Protein AF-A0A9P0P3J5-F1 (afdb_monomer_lite)

Foldseek 3Di:
DDPPPDQLQADPQFAPDRDDDSVQSATHGAPQQDDSRSDDHPPQWDQDGPRHTDHDDPVSVVVVVVVVVVCVVCVVVCVVPVVVVPPVCVPDCPVVVVVVVVVVVVVVVVVVVVVVVVVVVVVVVVVVVVVVVVVVVVVVVVVVVVVVVVVVVVVVVVVVVVVVVVVVPDDDDDDDDDDDDD

Radius of gyration: 62.67 Å; chains: 1; bounding box: 129×36×159 Å

Structure (mmCIF, N/CA/C/O backbone):
data_AF-A0A9P0P3J5-F1
#
_entry.id   AF-A0A9P0P3J5-F1
#
loop_
_atom_site.group_PDB
_atom_site.id
_atom_site.type_symbol
_atom_site.label_atom_id
_atom_site.label_alt_id
_atom_site.label_comp_id
_a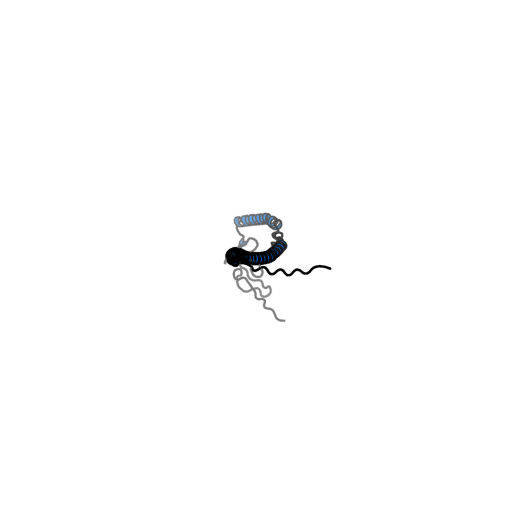tom_site.label_asym_id
_atom_site.label_entity_id
_atom_site.label_seq_id
_atom_site.pdbx_PDB_ins_code
_atom_site.Cartn_x
_atom_site.Cartn_y
_atom_site.Cartn_z
_atom_site.occupancy
_atom_site.B_iso_or_equiv
_atom_site.auth_seq_id
_atom_site.auth_comp_id
_atom_site.auth_asym_id
_atom_site.auth_atom_id
_atom_site.pdbx_PDB_model_num
ATOM 1 N N . MET A 1 1 ? 62.466 -7.634 -23.617 1.00 41.66 1 MET A N 1
ATOM 2 C CA . MET A 1 1 ? 61.530 -6.906 -24.499 1.00 41.66 1 MET A CA 1
ATOM 3 C C . MET A 1 1 ? 60.510 -7.925 -24.986 1.00 41.66 1 MET A C 1
ATOM 5 O O . MET A 1 1 ? 60.796 -8.656 -25.921 1.00 41.66 1 MET A O 1
ATOM 9 N N . PHE A 1 2 ? 59.410 -8.110 -24.250 1.00 47.94 2 PHE A N 1
ATOM 10 C CA . PHE A 1 2 ? 58.394 -9.106 -24.602 1.00 47.94 2 PHE A CA 1
ATOM 11 C C . PHE A 1 2 ? 57.481 -8.511 -25.674 1.00 47.94 2 PHE A C 1
ATOM 13 O O . PHE A 1 2 ? 56.787 -7.532 -25.414 1.00 47.94 2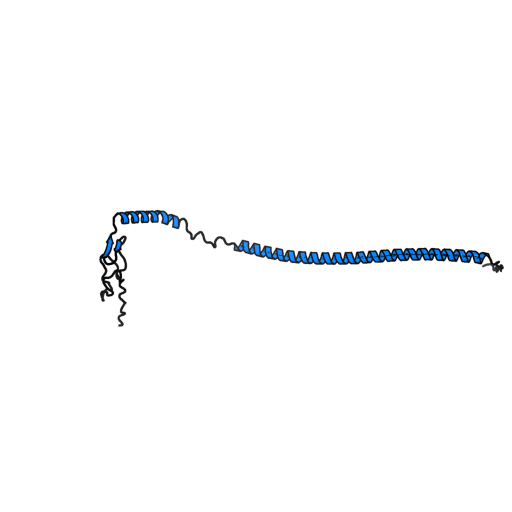 PHE A O 1
ATOM 20 N N . HIS A 1 3 ? 57.522 -9.075 -26.881 1.00 57.88 3 HIS A N 1
ATOM 21 C CA . HIS A 1 3 ? 56.526 -8.797 -27.909 1.00 57.88 3 HIS A CA 1
ATOM 22 C C . HIS A 1 3 ? 55.194 -9.380 -27.433 1.00 57.88 3 HIS A C 1
ATOM 24 O O . HIS A 1 3 ? 55.028 -10.597 -27.359 1.00 57.88 3 HIS A O 1
ATOM 30 N N . PHE A 1 4 ? 54.264 -8.503 -27.067 1.00 56.03 4 PHE A N 1
ATOM 31 C CA . PHE A 1 4 ? 52.870 -8.869 -26.874 1.00 56.03 4 PHE A CA 1
ATOM 32 C C . PHE A 1 4 ? 52.335 -9.245 -28.261 1.00 56.03 4 PHE A C 1
ATOM 34 O O . PHE A 1 4 ? 52.185 -8.378 -29.119 1.00 56.03 4 PHE A O 1
ATOM 41 N N . PHE A 1 5 ? 52.127 -10.535 -28.528 1.00 62.66 5 PHE A N 1
ATOM 42 C CA . PHE A 1 5 ? 51.416 -10.947 -29.735 1.00 62.66 5 PHE A CA 1
ATOM 43 C C . PHE A 1 5 ? 49.951 -10.555 -29.550 1.00 62.66 5 PHE A C 1
ATOM 45 O O . PHE A 1 5 ? 49.178 -11.276 -28.921 1.00 62.66 5 PHE A O 1
ATOM 52 N N . LEU A 1 6 ? 49.588 -9.372 -30.047 1.00 67.81 6 LEU A N 1
ATOM 53 C CA . LEU A 1 6 ? 48.196 -8.969 -30.143 1.00 67.81 6 LEU A CA 1
ATOM 54 C C . LEU A 1 6 ? 47.516 -9.938 -31.114 1.00 67.81 6 LEU A C 1
ATOM 56 O O . LEU A 1 6 ? 47.910 -10.041 -32.277 1.00 67.81 6 LEU A O 1
ATOM 60 N N . ALA A 1 7 ? 46.538 -10.694 -30.617 1.00 78.81 7 ALA A N 1
ATOM 61 C CA . ALA A 1 7 ? 45.756 -11.578 -31.462 1.00 78.81 7 ALA A CA 1
ATOM 62 C C . ALA A 1 7 ? 45.079 -10.753 -32.562 1.00 78.81 7 ALA A C 1
ATOM 64 O O . ALA A 1 7 ? 44.565 -9.662 -32.323 1.00 78.81 7 ALA A O 1
ATOM 65 N N . CYS A 1 8 ? 45.105 -11.292 -33.774 1.00 84.62 8 CYS A N 1
ATOM 66 C CA . CYS A 1 8 ? 44.763 -10.553 -34.973 1.00 84.62 8 CYS A CA 1
ATOM 67 C C . CYS A 1 8 ? 43.306 -10.056 -35.008 1.00 84.62 8 CYS A C 1
ATOM 69 O O . CYS A 1 8 ? 43.050 -8.941 -35.443 1.00 84.62 8 CYS A O 1
ATOM 71 N N . GLY A 1 9 ? 42.360 -10.854 -34.501 1.00 89.56 9 GLY A N 1
ATOM 72 C CA . GLY A 1 9 ? 40.972 -10.427 -34.303 1.00 89.56 9 GLY A CA 1
ATOM 73 C C . GLY A 1 9 ? 40.164 -10.166 -35.581 1.00 89.56 9 GLY A C 1
ATOM 74 O O . GLY A 1 9 ? 39.132 -9.508 -35.486 1.00 89.56 9 GLY A O 1
ATOM 75 N N . CYS A 1 10 ? 40.597 -10.658 -36.749 1.00 93.38 10 CYS A N 1
ATOM 76 C CA . CYS A 1 10 ? 39.847 -10.510 -38.000 1.00 93.38 10 CYS A CA 1
ATOM 77 C C . CYS A 1 10 ? 38.452 -11.129 -37.900 1.00 93.38 10 CYS A C 1
ATOM 79 O O . CYS A 1 10 ? 38.302 -12.273 -37.454 1.00 93.38 10 CYS A O 1
ATOM 81 N N . LYS A 1 11 ? 37.429 -10.399 -38.353 1.00 92.69 11 LYS A N 1
ATOM 82 C CA . LYS A 1 11 ? 36.061 -10.916 -38.440 1.00 92.69 11 LYS A CA 1
ATOM 83 C C . LYS A 1 11 ? 35.974 -11.920 -39.580 1.00 92.69 11 LYS A C 1
ATOM 85 O O . LYS A 1 11 ? 36.050 -11.544 -40.746 1.00 92.69 11 LYS A O 1
ATOM 90 N N . SER A 1 12 ? 35.789 -13.193 -39.243 1.00 90.38 12 SER A N 1
ATOM 91 C CA . SER A 1 12 ? 35.789 -14.301 -40.207 1.00 90.38 12 SER A CA 1
ATOM 92 C C . SER A 1 12 ? 34.722 -14.190 -41.290 1.00 90.38 12 SER A C 1
ATOM 94 O O . SER A 1 12 ? 34.920 -14.688 -42.386 1.00 90.38 12 SER A O 1
ATOM 96 N N . GLU A 1 13 ? 33.602 -13.535 -40.991 1.00 90.62 13 GLU A N 1
ATOM 97 C CA . GLU A 1 13 ? 32.520 -13.308 -41.956 1.00 90.62 13 GLU A CA 1
ATOM 98 C C . GLU A 1 13 ? 32.881 -12.248 -43.006 1.00 90.62 13 GLU A C 1
ATOM 100 O O . GLU A 1 13 ? 32.345 -12.267 -44.103 1.00 90.62 13 GLU A O 1
ATOM 105 N N . TYR A 1 14 ? 33.805 -11.344 -42.684 1.00 93.25 14 TYR A N 1
ATOM 106 C CA . TYR A 1 14 ? 34.104 -10.131 -43.449 1.00 93.25 14 TYR A CA 1
ATOM 107 C C . TYR A 1 14 ? 35.552 -10.096 -43.969 1.00 93.25 14 TYR A C 1
ATOM 109 O O . TYR A 1 14 ? 35.955 -9.155 -44.656 1.00 93.25 14 TYR A O 1
ATOM 117 N N . SER A 1 15 ? 36.343 -11.117 -43.637 1.00 93.38 15 SER A N 1
ATOM 118 C CA . SER A 1 15 ? 37.760 -11.251 -43.977 1.00 93.38 15 SER A CA 1
ATOM 119 C C . SER A 1 15 ? 37.9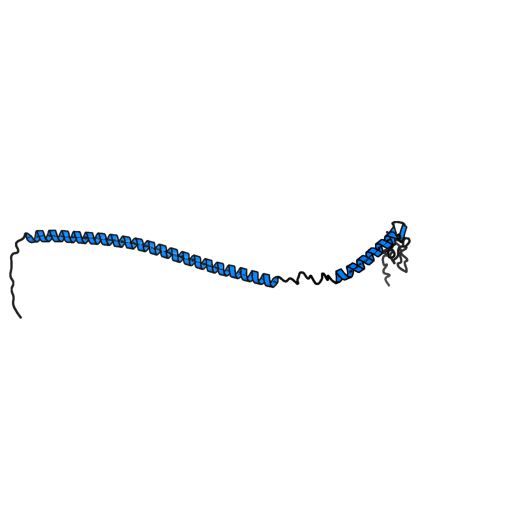87 -12.492 -44.833 1.00 93.38 15 SER A C 1
ATOM 121 O O . SER A 1 15 ? 37.300 -13.496 -44.672 1.00 93.38 15 SER A O 1
ATOM 123 N N . LEU A 1 16 ? 39.005 -12.463 -45.689 1.00 90.81 16 LEU A N 1
ATOM 124 C CA . LEU A 1 16 ? 39.430 -13.617 -46.491 1.00 90.81 16 LEU A CA 1
ATOM 125 C C . LEU A 1 16 ? 40.104 -14.717 -45.651 1.00 90.81 16 LEU A C 1
ATOM 127 O O . LEU A 1 16 ? 40.268 -15.847 -46.106 1.00 90.81 16 LEU A O 1
ATOM 131 N N . GLY A 1 17 ? 40.478 -14.407 -44.409 1.00 87.00 17 GLY A N 1
ATOM 132 C CA . GLY A 1 17 ? 41.029 -15.366 -43.465 1.00 87.00 17 GLY A CA 1
ATOM 133 C C . GLY A 1 17 ? 41.159 -14.795 -42.055 1.00 87.00 17 GLY A C 1
ATOM 134 O O . GLY A 1 17 ? 40.720 -13.688 -41.757 1.00 87.00 17 GLY A O 1
ATOM 135 N N . PHE A 1 18 ? 41.791 -15.570 -41.173 1.00 84.19 18 PHE A N 1
ATOM 136 C CA . PHE A 1 18 ? 41.970 -15.223 -39.756 1.00 84.19 18 PHE A CA 1
ATOM 137 C C . PHE A 1 18 ? 43.294 -14.495 -39.457 1.00 84.19 18 PHE A C 1
ATOM 139 O O . PHE A 1 18 ? 43.554 -14.123 -38.311 1.00 84.19 18 PHE A O 1
ATOM 146 N N . GLY A 1 19 ? 44.158 -14.350 -40.467 1.00 85.00 19 GLY A N 1
ATOM 147 C CA . GLY A 1 19 ? 45.472 -13.720 -40.354 1.00 85.00 19 GLY A CA 1
ATOM 148 C C . GLY A 1 19 ? 45.457 -12.240 -40.738 1.00 85.00 19 GLY A C 1
ATOM 149 O O . GLY A 1 19 ? 44.627 -11.795 -41.523 1.00 85.00 19 GLY A O 1
ATOM 150 N N . CYS A 1 20 ? 46.425 -11.493 -40.214 1.00 91.50 20 CYS A N 1
ATOM 151 C CA . CYS A 1 20 ? 46.679 -10.098 -40.567 1.00 91.50 20 CYS A CA 1
ATOM 152 C C . CYS A 1 20 ? 48.158 -9.881 -40.821 1.00 91.50 20 CYS A C 1
ATOM 154 O O . CYS A 1 20 ? 49.019 -10.691 -40.465 1.00 91.50 20 CYS A O 1
ATOM 156 N N . ASN A 1 21 ? 48.448 -8.725 -41.401 1.00 90.44 21 ASN A N 1
ATOM 157 C CA . ASN A 1 21 ? 49.797 -8.223 -41.522 1.00 90.44 21 ASN A CA 1
ATOM 158 C C . ASN A 1 21 ? 50.470 -8.120 -40.138 1.00 90.44 21 ASN A C 1
ATOM 160 O O . ASN A 1 21 ? 49.996 -7.408 -39.255 1.00 90.44 21 ASN A O 1
ATOM 164 N N . ALA A 1 22 ? 51.606 -8.799 -39.964 1.00 85.00 22 ALA A N 1
ATOM 165 C CA . ALA A 1 22 ? 52.315 -8.874 -38.684 1.00 85.00 22 ALA A CA 1
ATOM 166 C C . ALA A 1 22 ? 52.922 -7.538 -38.205 1.00 85.00 22 ALA A C 1
ATOM 168 O O . ALA A 1 22 ? 53.311 -7.434 -37.044 1.00 85.00 22 ALA A O 1
ATOM 169 N N . GLN A 1 23 ? 53.033 -6.536 -39.084 1.00 85.62 23 GLN A N 1
ATOM 170 C CA . GLN A 1 23 ? 53.555 -5.206 -38.754 1.00 85.62 23 GLN A CA 1
ATOM 171 C C . GLN A 1 23 ? 52.435 -4.193 -38.495 1.00 85.62 23 GLN A C 1
ATOM 173 O O . GLN A 1 23 ? 52.574 -3.367 -37.599 1.00 85.62 23 GLN A O 1
ATOM 178 N N . THR A 1 24 ? 51.340 -4.242 -39.263 1.00 88.12 24 THR A N 1
ATOM 179 C CA . THR A 1 24 ? 50.254 -3.246 -39.173 1.00 88.12 24 THR A CA 1
ATOM 180 C C . THR A 1 24 ? 49.016 -3.735 -38.428 1.00 88.12 24 THR A C 1
ATOM 182 O O . THR A 1 24 ? 48.185 -2.917 -38.059 1.00 88.12 24 THR A O 1
ATOM 185 N N . GLY A 1 25 ? 48.851 -5.046 -38.233 1.00 89.19 25 GLY A N 1
ATOM 186 C CA . GLY A 1 25 ? 47.637 -5.631 -37.657 1.00 89.19 25 GLY A CA 1
ATOM 187 C C . GLY A 1 25 ? 46.428 -5.658 -38.602 1.00 89.19 25 GLY A C 1
ATOM 188 O O . GLY A 1 25 ? 45.382 -6.173 -38.208 1.00 89.19 25 GLY A O 1
ATOM 189 N N . GLN A 1 26 ? 46.574 -5.165 -39.839 1.00 92.25 26 GLN A N 1
ATOM 190 C CA . GLN A 1 26 ? 45.501 -5.087 -40.833 1.00 92.25 26 GLN A CA 1
ATOM 191 C C . GLN A 1 26 ? 45.122 -6.471 -41.366 1.00 92.25 26 GLN A C 1
ATOM 193 O O . GLN A 1 26 ? 45.971 -7.202 -41.888 1.00 92.25 26 GLN A O 1
ATOM 198 N N . CYS A 1 27 ? 43.836 -6.789 -41.267 1.00 94.81 27 CYS A N 1
ATOM 199 C CA . CYS A 1 27 ? 43.220 -7.979 -41.838 1.00 94.81 27 CYS A CA 1
ATOM 200 C C . CYS A 1 27 ? 42.997 -7.837 -43.348 1.00 94.81 27 CYS A C 1
ATOM 202 O O . CYS A 1 27 ? 42.822 -6.731 -43.866 1.00 94.81 27 CYS A O 1
ATOM 204 N N . GLU A 1 28 ? 42.986 -8.966 -44.050 1.00 94.44 28 GLU A N 1
ATOM 205 C CA . GLU A 1 28 ? 42.643 -9.008 -45.470 1.00 94.44 28 GLU A CA 1
ATOM 206 C C . GLU A 1 28 ? 41.120 -9.103 -45.624 1.00 94.44 28 GLU A C 1
ATOM 208 O O . GLU A 1 28 ? 40.522 -10.131 -45.305 1.00 94.44 28 GLU A O 1
ATOM 213 N N . CYS A 1 29 ? 40.484 -8.012 -46.051 1.00 94.44 29 CYS A N 1
ATOM 214 C CA . CYS A 1 29 ? 39.027 -7.893 -46.062 1.00 94.44 29 CYS A CA 1
ATOM 215 C C . CYS A 1 29 ? 38.391 -8.419 -47.352 1.00 94.44 29 CYS A C 1
ATOM 217 O O . CYS A 1 29 ? 38.997 -8.373 -48.424 1.00 94.44 29 CYS A O 1
ATOM 219 N N . LEU A 1 30 ? 37.134 -8.865 -47.253 1.00 94.38 30 LEU A N 1
ATOM 220 C CA . LEU A 1 30 ? 36.277 -9.086 -48.418 1.00 94.38 30 LEU A CA 1
ATOM 221 C C . LEU A 1 30 ? 36.036 -7.770 -49.171 1.00 94.38 30 LEU A C 1
ATOM 223 O O . LEU A 1 30 ? 36.234 -6.673 -48.641 1.00 94.38 30 LEU A O 1
ATOM 227 N N . GLN A 1 31 ? 35.600 -7.876 -50.427 1.00 95.44 31 GLN A N 1
ATOM 228 C CA . GLN A 1 31 ? 35.416 -6.717 -51.295 1.00 95.44 31 GLN A CA 1
ATOM 229 C C . GLN A 1 31 ? 34.511 -5.663 -50.642 1.00 95.44 31 GLN A C 1
ATOM 231 O O . GLN A 1 31 ? 33.442 -5.970 -50.128 1.00 95.44 31 GLN A O 1
ATOM 236 N N . GLY A 1 32 ? 34.950 -4.404 -50.646 1.00 94.62 32 GLY A N 1
ATOM 237 C CA . GLY A 1 32 ? 34.173 -3.277 -50.126 1.00 94.62 32 GLY A CA 1
ATOM 238 C C . GLY A 1 32 ? 34.061 -3.198 -48.600 1.00 94.62 32 GLY A C 1
ATOM 239 O O . GLY A 1 32 ? 33.597 -2.175 -48.111 1.00 94.62 32 GLY A O 1
ATOM 240 N N . VAL A 1 33 ? 34.480 -4.215 -47.844 1.00 96.69 33 VAL A N 1
ATOM 241 C CA . VAL A 1 33 ? 34.538 -4.165 -46.375 1.00 96.69 33 VAL A CA 1
ATOM 242 C C . VAL A 1 33 ? 35.677 -3.241 -45.936 1.00 96.69 33 VAL A C 1
ATOM 244 O O . VAL A 1 33 ? 36.746 -3.223 -46.550 1.00 96.69 33 VAL A O 1
ATOM 247 N N . VAL A 1 34 ? 35.468 -2.484 -44.858 1.00 95.06 34 VAL A N 1
ATOM 248 C CA . VAL A 1 34 ? 36.456 -1.551 -44.298 1.00 95.06 34 VAL A CA 1
ATOM 249 C C . VAL A 1 34 ? 36.723 -1.826 -42.812 1.00 95.06 34 VAL A C 1
ATOM 251 O O . VAL A 1 34 ? 36.020 -2.600 -42.166 1.00 95.06 34 VAL A O 1
ATOM 254 N N . GLY A 1 35 ? 37.757 -1.178 -42.270 1.00 93.50 35 GLY A N 1
ATOM 255 C CA . GLY A 1 35 ? 38.197 -1.329 -40.879 1.00 93.50 35 GLY A CA 1
ATOM 256 C C . GLY A 1 35 ? 39.459 -2.183 -40.737 1.00 93.50 35 GLY A C 1
ATOM 257 O O . GLY A 1 35 ? 39.760 -3.033 -41.576 1.00 93.50 35 GLY A O 1
ATOM 258 N N . GLU A 1 36 ? 40.216 -1.963 -39.658 1.00 93.19 36 GLU A N 1
ATOM 259 C CA . GLU A 1 36 ? 41.470 -2.695 -39.404 1.00 93.19 36 GLU A CA 1
ATOM 260 C C . GLU A 1 36 ? 41.226 -4.205 -39.278 1.00 93.19 36 GLU A C 1
ATOM 262 O O . GLU A 1 36 ? 42.032 -5.024 -39.725 1.00 93.19 36 GLU A O 1
ATOM 267 N N . LYS A 1 37 ? 40.081 -4.568 -38.688 1.00 94.31 37 LYS A N 1
ATOM 268 C CA . LYS A 1 37 ? 39.662 -5.952 -38.430 1.00 94.31 37 LYS A CA 1
ATOM 269 C C . LYS A 1 37 ? 38.576 -6.452 -39.385 1.00 94.31 37 LYS A C 1
ATOM 271 O O . LYS A 1 37 ? 38.010 -7.518 -39.134 1.00 94.31 37 LYS A O 1
ATOM 276 N N . CYS A 1 38 ? 38.324 -5.700 -40.462 1.00 95.31 38 CYS A N 1
ATOM 277 C CA . CYS A 1 38 ? 37.271 -5.949 -41.445 1.00 95.31 38 CYS A CA 1
ATOM 278 C C . CYS A 1 38 ? 35.902 -6.098 -40.774 1.00 95.31 38 CYS A C 1
ATOM 280 O O . CYS A 1 38 ? 35.299 -7.156 -40.829 1.00 95.31 38 CYS A O 1
ATOM 282 N N . ASP A 1 39 ? 35.437 -5.091 -40.045 1.00 93.44 39 ASP A N 1
ATOM 283 C CA . ASP A 1 39 ? 34.306 -5.226 -39.120 1.00 93.44 39 ASP A CA 1
ATOM 284 C C . ASP A 1 39 ? 33.062 -4.432 -39.512 1.00 93.44 39 ASP A C 1
ATOM 286 O O . ASP A 1 39 ? 32.049 -4.506 -38.817 1.00 93.44 39 ASP A O 1
ATOM 290 N N . GLN A 1 40 ? 33.110 -3.709 -40.630 1.00 94.69 40 GLN A N 1
ATOM 291 C CA . GLN A 1 40 ? 31.987 -2.897 -41.075 1.00 94.69 40 GLN A CA 1
ATOM 292 C C . GLN A 1 40 ? 31.994 -2.659 -42.584 1.00 94.69 40 GLN A C 1
ATOM 294 O O . GLN A 1 40 ? 33.037 -2.625 -43.243 1.00 94.69 40 GLN A O 1
ATOM 299 N N . CYS A 1 41 ? 30.801 -2.437 -43.126 1.00 96.12 41 CYS A N 1
ATOM 300 C CA . CYS A 1 41 ? 30.653 -1.846 -44.444 1.00 96.12 41 CYS A CA 1
ATOM 301 C C . CYS A 1 41 ? 30.798 -0.320 -44.376 1.00 96.12 41 CYS A C 1
ATOM 303 O O . CYS A 1 41 ? 30.537 0.284 -43.333 1.00 96.12 41 CYS A O 1
ATOM 305 N N . PRO A 1 42 ? 31.170 0.327 -45.494 1.00 95.62 42 PRO A N 1
ATOM 306 C CA . PRO A 1 42 ? 31.052 1.766 -45.644 1.00 95.62 42 PRO A CA 1
ATOM 307 C C . PRO A 1 42 ? 29.636 2.255 -45.327 1.00 95.62 42 PRO A C 1
ATOM 309 O O . PRO A 1 42 ? 28.657 1.511 -45.413 1.00 95.62 42 PRO A O 1
ATOM 312 N N . TYR A 1 43 ? 29.522 3.539 -44.995 1.00 92.50 43 TYR A N 1
ATOM 313 C CA . TYR A 1 43 ? 28.232 4.153 -44.703 1.00 92.50 43 TYR A CA 1
ATOM 314 C C . TYR A 1 43 ? 27.236 3.920 -45.852 1.00 92.50 43 TYR A C 1
ATOM 316 O O . TYR A 1 43 ? 27.535 4.220 -47.009 1.00 92.50 43 TYR A O 1
ATOM 324 N N . ARG A 1 44 ? 26.051 3.391 -45.510 1.00 91.56 44 ARG A N 1
ATOM 325 C CA . ARG A 1 44 ? 24.944 3.046 -46.428 1.00 91.56 44 ARG A CA 1
ATOM 326 C C . ARG A 1 44 ? 25.245 1.938 -47.444 1.00 91.56 44 ARG A C 1
ATOM 328 O O . ARG A 1 44 ? 24.625 1.887 -48.503 1.00 91.56 44 ARG A O 1
ATOM 335 N N . TRP A 1 45 ? 26.185 1.053 -47.132 1.00 95.06 45 TRP A N 1
ATOM 336 C CA . TRP A 1 45 ? 26.439 -0.165 -47.900 1.00 95.06 45 TRP A CA 1
ATOM 337 C C . TRP A 1 45 ? 25.922 -1.381 -47.134 1.00 95.06 45 TRP A C 1
ATOM 339 O O . TRP A 1 45 ? 25.938 -1.400 -45.903 1.00 95.06 45 TRP A O 1
ATOM 349 N N . ALA A 1 46 ? 25.481 -2.402 -47.864 1.00 93.50 46 ALA A N 1
ATOM 350 C CA . ALA A 1 46 ? 25.003 -3.652 -47.287 1.00 93.50 46 ALA A CA 1
ATOM 351 C C . ALA A 1 46 ? 26.024 -4.770 -47.504 1.00 93.50 46 ALA A C 1
ATOM 353 O O . ALA A 1 46 ? 26.643 -4.863 -48.566 1.00 93.50 46 ALA A O 1
ATOM 354 N N . PHE A 1 47 ? 26.179 -5.626 -46.495 1.00 95.19 47 PHE A N 1
ATOM 355 C CA . PHE A 1 47 ? 26.999 -6.824 -46.596 1.00 95.19 47 PHE A CA 1
ATOM 356 C C . PHE A 1 47 ? 26.212 -7.954 -47.262 1.00 95.19 47 PHE A C 1
ATOM 358 O O . PHE A 1 47 ? 25.099 -8.276 -46.843 1.00 95.19 47 PHE A O 1
ATOM 365 N N . VAL A 1 48 ? 26.813 -8.582 -48.268 1.00 92.38 48 VAL A N 1
ATOM 366 C CA . VAL A 1 48 ? 26.305 -9.792 -48.911 1.00 92.38 48 VAL A CA 1
ATOM 367 C C . VAL A 1 48 ? 27.302 -10.921 -48.632 1.00 92.38 48 VAL A C 1
ATOM 369 O O . VAL A 1 48 ? 28.472 -10.786 -49.006 1.00 92.38 48 VAL A O 1
ATOM 372 N N . PRO A 1 49 ? 26.878 -12.030 -47.990 1.00 89.62 49 PRO A N 1
ATOM 373 C CA . PRO A 1 49 ? 27.761 -13.156 -47.694 1.00 89.62 49 PRO A CA 1
ATOM 374 C C . PRO A 1 49 ? 28.519 -13.629 -48.934 1.00 89.62 49 PRO A C 1
ATOM 376 O O . PRO A 1 49 ? 27.942 -13.705 -50.014 1.00 89.62 49 PRO A O 1
ATOM 379 N N . GLU A 1 50 ? 29.809 -13.929 -48.770 1.00 81.56 50 GLU A N 1
ATOM 380 C CA . GLU A 1 50 ? 30.734 -14.383 -49.827 1.00 81.56 50 GLU A CA 1
ATOM 381 C C . GLU A 1 50 ? 31.038 -13.369 -50.948 1.00 81.56 50 GLU A C 1
ATOM 383 O O . GLU A 1 50 ? 32.000 -13.569 -51.689 1.00 81.56 50 GLU A O 1
ATOM 388 N N . VAL A 1 51 ? 30.293 -12.262 -51.054 1.00 88.25 51 VAL A N 1
ATOM 389 C CA . VAL A 1 51 ? 30.523 -11.214 -52.066 1.00 88.25 51 VAL A CA 1
ATOM 390 C C . VAL A 1 51 ? 31.205 -9.982 -51.459 1.00 88.25 51 VAL A C 1
ATOM 392 O O . VAL A 1 51 ? 32.126 -9.432 -52.059 1.00 88.25 51 VAL A O 1
ATOM 395 N N . GLY A 1 52 ? 30.829 -9.595 -50.238 1.00 93.44 52 GLY A N 1
ATOM 396 C CA . GLY A 1 52 ? 31.366 -8.426 -49.541 1.00 93.44 52 GLY A CA 1
ATOM 397 C C . GLY A 1 52 ? 30.351 -7.289 -49.418 1.00 93.44 52 GLY A C 1
ATOM 398 O O . GLY A 1 52 ? 29.141 -7.502 -49.484 1.00 93.44 52 GLY A O 1
ATOM 399 N N . CYS A 1 53 ? 30.828 -6.071 -49.180 1.00 97.19 53 CYS A N 1
ATOM 400 C CA . CYS A 1 53 ? 29.969 -4.897 -49.077 1.00 97.19 53 CYS A CA 1
ATOM 401 C C . CYS A 1 53 ? 29.704 -4.288 -50.451 1.00 97.19 53 CYS A C 1
ATOM 403 O O . CYS A 1 53 ? 30.634 -4.019 -51.216 1.00 97.19 53 CYS A O 1
ATOM 405 N N . HIS A 1 54 ? 28.440 -3.962 -50.707 1.00 94.69 54 HIS A N 1
ATOM 406 C CA . HIS A 1 54 ? 28.006 -3.301 -51.932 1.00 94.69 54 HIS A CA 1
ATOM 407 C C . HIS A 1 54 ? 27.176 -2.062 -51.633 1.00 94.69 54 HIS A C 1
ATOM 409 O O . HIS A 1 54 ? 26.429 -2.010 -50.653 1.00 94.69 54 HIS A O 1
ATOM 415 N N . ALA A 1 55 ? 27.299 -1.074 -52.519 1.00 92.88 55 ALA A N 1
ATOM 416 C CA . ALA A 1 55 ? 26.402 0.064 -52.529 1.00 92.88 55 ALA A CA 1
ATOM 417 C C . ALA A 1 55 ? 24.971 -0.429 -52.758 1.00 92.88 55 ALA A C 1
ATOM 419 O O . ALA A 1 55 ? 24.718 -1.227 -53.666 1.00 92.88 55 ALA A O 1
ATOM 420 N N . CYS A 1 56 ? 24.048 0.051 -51.932 1.00 91.62 56 CYS A N 1
ATOM 421 C CA . CYS A 1 56 ? 22.632 -0.222 -52.107 1.00 91.62 56 CYS A CA 1
ATOM 422 C C . CYS A 1 56 ? 22.087 0.513 -53.344 1.00 91.62 56 CYS A C 1
ATOM 424 O O . CYS A 1 56 ? 22.701 1.449 -53.862 1.00 91.62 56 CYS A O 1
ATOM 426 N N . ASP A 1 57 ? 20.917 0.097 -53.829 1.00 92.56 57 ASP A N 1
ATOM 427 C CA . ASP A 1 57 ? 20.270 0.770 -54.955 1.00 92.56 57 ASP A CA 1
ATOM 428 C C . ASP A 1 57 ? 19.680 2.142 -54.571 1.00 92.56 57 ASP A C 1
ATOM 430 O O . ASP A 1 57 ? 19.629 2.549 -53.405 1.00 92.56 57 ASP A O 1
ATOM 434 N N . SER A 1 58 ? 19.195 2.870 -55.576 1.00 94.00 58 SER A N 1
ATOM 435 C CA . SER A 1 58 ? 18.604 4.193 -55.376 1.00 94.00 58 SER A CA 1
ATOM 436 C C . SER A 1 58 ? 17.356 4.180 -54.488 1.00 94.00 58 SER A C 1
ATOM 438 O O . SER A 1 58 ? 17.092 5.180 -53.827 1.00 94.00 58 SER A O 1
ATOM 440 N N . CYS A 1 59 ? 16.595 3.080 -54.453 1.00 95.25 59 CYS A N 1
ATOM 441 C CA . CYS A 1 59 ? 15.389 2.979 -53.629 1.00 95.25 59 CYS A CA 1
ATOM 442 C C . CYS A 1 59 ? 15.753 2.882 -52.144 1.00 95.25 59 CYS A C 1
ATOM 444 O O . CYS A 1 59 ? 15.151 3.559 -51.316 1.00 95.25 59 CYS A O 1
ATOM 446 N N . HIS A 1 60 ? 16.784 2.104 -51.812 1.00 94.50 60 HIS A N 1
ATOM 447 C CA . HIS A 1 60 ? 17.311 2.019 -50.451 1.00 94.50 60 HIS A CA 1
ATOM 448 C C . HIS A 1 60 ? 17.924 3.345 -50.004 1.00 94.50 60 HIS A C 1
ATOM 450 O O . HIS A 1 60 ? 17.699 3.775 -48.878 1.00 94.50 60 HIS A O 1
ATOM 456 N N . HIS A 1 61 ? 18.665 4.029 -50.880 1.00 94.19 61 HIS A N 1
ATOM 457 C CA . HIS A 1 61 ? 19.199 5.352 -50.556 1.00 94.19 61 HIS A CA 1
ATOM 458 C C . HIS A 1 61 ? 18.095 6.391 -50.324 1.00 94.19 61 HIS A C 1
ATOM 460 O O . HIS A 1 61 ? 18.242 7.205 -49.415 1.00 94.19 61 HIS A O 1
ATOM 466 N N . ALA A 1 62 ? 17.012 6.351 -51.109 1.00 94.94 62 ALA A N 1
ATOM 467 C CA . ALA A 1 62 ? 15.846 7.208 -50.907 1.00 94.94 62 ALA A CA 1
ATOM 468 C C . ALA A 1 62 ? 15.185 6.930 -49.550 1.00 94.94 62 ALA A C 1
ATOM 470 O O . ALA A 1 62 ? 15.037 7.853 -48.759 1.00 94.94 62 ALA A O 1
ATOM 471 N N . LEU A 1 63 ? 14.923 5.659 -49.227 1.00 95.31 63 LEU A N 1
ATOM 472 C CA . LEU A 1 63 ? 14.365 5.278 -47.928 1.00 95.31 63 LEU A CA 1
ATOM 473 C C . LEU A 1 63 ? 15.247 5.740 -46.760 1.00 95.31 63 LEU A C 1
ATOM 475 O O . LEU A 1 63 ? 14.735 6.274 -45.783 1.00 95.31 63 LEU A O 1
ATOM 479 N N . LEU A 1 64 ? 16.567 5.554 -46.867 1.00 94.75 64 LEU A N 1
ATOM 480 C CA . LEU A 1 64 ? 17.508 5.979 -45.830 1.00 94.75 64 LEU A CA 1
ATOM 481 C C . LEU A 1 64 ? 17.535 7.507 -45.660 1.00 94.75 64 LEU A C 1
ATOM 483 O O . LEU A 1 64 ? 17.713 7.988 -44.546 1.00 94.75 64 LEU A O 1
ATOM 487 N N . ASN A 1 65 ? 17.334 8.273 -46.737 1.00 95.62 65 ASN A N 1
ATOM 488 C CA . ASN A 1 65 ? 17.181 9.727 -46.642 1.00 95.62 65 ASN A CA 1
ATOM 489 C C . ASN A 1 65 ? 15.894 10.109 -45.910 1.00 95.62 65 ASN A C 1
ATOM 491 O O . ASN A 1 65 ? 15.951 10.939 -45.009 1.00 95.62 65 ASN A O 1
ATOM 495 N N . ASP A 1 66 ? 14.773 9.478 -46.259 1.00 97.00 66 ASP A N 1
ATOM 496 C CA . ASP A 1 66 ? 13.483 9.753 -45.621 1.00 97.00 66 ASP A CA 1
ATOM 497 C C . ASP A 1 66 ? 13.532 9.420 -44.119 1.00 97.00 66 ASP A C 1
ATOM 499 O O . ASP A 1 66 ? 12.993 10.155 -43.292 1.00 97.00 66 ASP A O 1
ATOM 503 N N . THR A 1 67 ? 14.218 8.336 -43.730 1.00 96.25 67 THR A N 1
ATOM 504 C CA . THR A 1 67 ? 14.410 7.995 -42.311 1.00 96.25 67 THR A CA 1
ATOM 505 C C . THR A 1 67 ? 15.333 8.962 -41.578 1.00 96.25 67 THR A C 1
ATOM 507 O O . THR A 1 67 ? 15.065 9.264 -40.416 1.00 96.25 67 THR A O 1
ATOM 510 N N . ASP A 1 68 ? 16.385 9.464 -42.230 1.00 95.75 68 ASP A N 1
ATOM 511 C CA . ASP A 1 68 ? 17.274 10.472 -41.638 1.00 95.75 68 ASP A CA 1
ATOM 512 C C . ASP A 1 68 ? 16.530 11.810 -41.446 1.00 95.75 68 ASP A C 1
ATOM 514 O O . ASP A 1 68 ? 16.681 12.467 -40.415 1.00 95.75 68 ASP A O 1
ATOM 518 N N . GLU A 1 69 ? 15.672 12.192 -42.399 1.00 96.56 69 GLU A N 1
ATOM 519 C CA . GLU A 1 69 ? 14.805 13.374 -42.290 1.00 96.56 69 GLU A CA 1
ATOM 520 C C . GLU A 1 69 ? 13.774 13.211 -41.167 1.00 96.56 69 GLU A C 1
ATOM 522 O O . GLU A 1 69 ? 13.570 14.123 -40.362 1.00 96.56 69 GLU A O 1
ATOM 527 N N . LEU A 1 70 ? 13.165 12.027 -41.055 1.00 96.12 70 LEU A N 1
ATOM 528 C CA . LEU A 1 70 ? 12.242 11.722 -39.967 1.00 96.12 70 LEU A CA 1
ATOM 529 C C . LEU A 1 70 ? 12.927 11.779 -38.597 1.00 96.12 70 LEU A C 1
ATOM 531 O O . LEU A 1 70 ? 12.358 12.342 -37.663 1.00 96.12 70 LEU A O 1
ATOM 535 N N . ALA A 1 71 ? 14.144 11.245 -38.473 1.00 93.88 71 ALA A N 1
ATOM 536 C CA . ALA A 1 71 ? 14.926 11.341 -37.243 1.00 93.88 71 ALA A CA 1
ATOM 537 C C . ALA A 1 71 ? 15.198 12.806 -36.871 1.00 93.88 71 ALA A C 1
ATOM 539 O O . ALA A 1 71 ? 14.932 13.203 -35.741 1.00 93.88 71 ALA A O 1
ATOM 540 N N . ALA A 1 72 ? 15.588 13.645 -37.835 1.00 94.12 72 ALA A N 1
ATOM 541 C CA . ALA A 1 72 ? 15.809 15.073 -37.599 1.00 94.12 72 ALA A CA 1
ATOM 542 C C . ALA A 1 72 ? 14.540 15.829 -37.156 1.00 94.12 72 ALA A C 1
ATOM 544 O O . ALA A 1 72 ? 14.640 16.824 -36.437 1.00 94.12 72 ALA A O 1
ATOM 545 N N . MET A 1 73 ? 13.350 15.368 -37.561 1.00 91.75 73 MET A N 1
ATOM 546 C CA . MET A 1 73 ? 12.072 15.910 -37.081 1.00 91.75 73 MET A CA 1
ATOM 547 C C . MET A 1 73 ? 11.713 15.428 -35.669 1.00 91.75 73 MET A C 1
ATOM 549 O O . MET A 1 73 ? 11.114 16.181 -34.903 1.00 91.75 73 MET A O 1
ATOM 553 N N . ILE A 1 74 ? 12.051 14.185 -35.321 1.00 90.19 74 ILE A N 1
ATOM 554 C CA . ILE A 1 74 ? 11.688 13.565 -34.038 1.00 90.19 74 ILE A CA 1
ATOM 555 C C . ILE A 1 74 ? 12.680 13.923 -32.926 1.00 90.19 74 ILE A C 1
ATOM 557 O O . ILE A 1 74 ? 12.254 14.157 -31.796 1.00 90.19 74 ILE A O 1
ATOM 561 N N . ASP A 1 75 ? 13.977 14.001 -33.224 1.00 88.00 75 ASP A N 1
ATOM 562 C CA . ASP A 1 75 ? 15.037 14.329 -32.266 1.00 88.00 75 ASP A CA 1
ATOM 563 C C . ASP A 1 75 ? 14.709 15.554 -31.390 1.00 88.00 75 ASP A C 1
ATOM 565 O O . ASP A 1 75 ? 14.741 15.416 -30.166 1.00 88.00 75 ASP A O 1
ATOM 569 N N . PRO A 1 76 ? 14.320 16.730 -31.929 1.00 85.94 76 PRO A N 1
ATOM 570 C CA . PRO A 1 76 ? 13.989 17.884 -31.093 1.00 85.94 76 PRO A CA 1
ATOM 571 C C . PRO A 1 76 ? 12.768 17.641 -30.204 1.00 85.94 76 PRO A C 1
ATOM 573 O O . PRO A 1 76 ? 12.741 18.138 -29.087 1.00 85.94 76 PRO A O 1
ATOM 576 N N . VAL A 1 77 ? 11.796 16.838 -30.646 1.00 83.25 77 VAL A N 1
ATOM 577 C CA . VAL A 1 77 ? 10.621 16.469 -29.843 1.00 83.25 77 VAL A CA 1
ATOM 578 C C . VAL A 1 77 ? 11.034 15.566 -28.677 1.00 83.25 77 VAL A C 1
ATOM 580 O O . VAL A 1 77 ? 10.559 15.756 -27.564 1.00 83.25 77 VAL A O 1
ATOM 583 N N . ILE A 1 78 ? 11.968 14.633 -28.882 1.00 74.56 78 ILE A N 1
ATOM 584 C CA . ILE A 1 78 ? 12.546 13.814 -27.800 1.00 74.56 78 ILE A CA 1
ATOM 585 C C . ILE A 1 78 ? 13.321 14.682 -26.793 1.00 74.56 78 ILE A C 1
ATOM 587 O O . ILE A 1 78 ? 13.324 14.374 -25.604 1.00 74.56 78 ILE A O 1
ATOM 591 N N . PHE A 1 79 ? 13.969 15.759 -27.245 1.00 68.50 79 PHE A N 1
ATOM 592 C CA . PHE A 1 79 ? 14.659 16.703 -26.361 1.00 68.50 79 PHE A CA 1
ATOM 593 C C . PHE A 1 79 ? 13.711 17.698 -25.666 1.00 68.50 79 PHE A C 1
ATOM 595 O O . PHE A 1 79 ? 13.977 18.071 -24.529 1.00 68.50 79 PHE A O 1
ATOM 602 N N . GLU A 1 80 ? 12.620 18.121 -26.313 1.00 67.44 80 GLU A N 1
ATOM 603 C CA . GLU A 1 80 ? 11.589 18.992 -25.722 1.00 67.44 80 GLU A CA 1
ATOM 604 C C . GLU A 1 80 ? 10.723 18.244 -24.704 1.00 67.44 80 GLU A C 1
ATOM 606 O O . GLU A 1 80 ? 10.395 18.788 -23.650 1.00 67.44 80 GLU A O 1
ATOM 611 N N . PHE A 1 81 ? 10.390 16.982 -24.978 1.00 62.22 81 PHE A N 1
ATOM 612 C CA . PHE A 1 81 ? 9.861 16.053 -23.985 1.00 62.22 81 PHE A CA 1
ATOM 613 C C . PHE A 1 81 ? 11.030 15.388 -23.265 1.00 62.22 81 PHE A C 1
ATOM 615 O O . PHE A 1 81 ? 11.247 14.183 -23.399 1.00 62.22 81 PHE A O 1
ATOM 622 N N . ASP A 1 82 ? 11.798 16.167 -22.503 1.00 58.16 82 ASP A N 1
ATOM 623 C CA . ASP A 1 82 ? 12.820 15.625 -21.618 1.00 58.16 82 ASP A CA 1
ATOM 624 C C . ASP A 1 82 ? 12.115 14.657 -20.643 1.00 58.16 82 ASP A C 1
ATOM 626 O O . ASP A 1 82 ? 11.576 15.040 -19.609 1.00 58.16 82 ASP A O 1
ATOM 630 N N . LEU A 1 83 ? 12.104 13.354 -20.950 1.00 55.94 83 LEU A N 1
ATOM 631 C CA . LEU A 1 83 ? 11.641 12.288 -20.045 1.00 55.94 83 LEU A CA 1
ATOM 632 C C . LEU A 1 83 ? 12.432 12.278 -18.719 1.00 55.94 83 LEU A C 1
ATOM 634 O O . LEU A 1 83 ? 12.134 11.491 -17.827 1.00 55.94 83 LEU A O 1
ATOM 638 N N . LYS A 1 84 ? 13.444 13.145 -18.595 1.00 55.44 84 LYS A N 1
ATOM 639 C CA . LYS A 1 84 ? 14.163 13.483 -17.366 1.00 55.44 84 LYS A CA 1
ATOM 640 C C . LYS A 1 84 ? 13.369 14.393 -16.423 1.00 55.44 84 LYS A C 1
ATOM 642 O O . LYS A 1 84 ? 13.596 14.318 -15.220 1.00 55.44 84 LYS A O 1
ATOM 647 N N . ASP A 1 85 ? 12.450 15.206 -16.944 1.00 56.22 85 ASP A N 1
ATOM 648 C CA . ASP A 1 85 ? 11.586 16.087 -16.147 1.00 56.22 85 ASP A CA 1
ATOM 649 C C . ASP A 1 85 ? 10.369 15.346 -15.583 1.00 56.22 85 ASP A C 1
ATOM 651 O O . ASP A 1 85 ? 9.799 15.758 -14.573 1.00 56.22 85 ASP A O 1
ATOM 655 N N . ILE A 1 86 ? 10.011 14.197 -16.165 1.00 57.75 86 ILE A N 1
ATOM 656 C CA . ILE A 1 86 ? 9.137 13.221 -15.508 1.00 57.75 86 ILE A CA 1
ATOM 657 C C . ILE A 1 86 ? 10.014 12.361 -14.594 1.00 57.75 86 ILE A C 1
ATOM 659 O O . ILE A 1 86 ? 10.253 11.183 -14.851 1.00 57.75 86 ILE A O 1
ATOM 663 N N . ASP A 1 87 ? 10.524 12.959 -13.518 1.00 60.06 87 ASP A N 1
ATOM 664 C CA . ASP A 1 87 ? 11.094 12.177 -12.428 1.00 60.06 87 ASP A CA 1
ATOM 665 C C . ASP A 1 87 ? 9.923 11.548 -11.653 1.00 60.06 87 ASP A C 1
ATOM 667 O O . ASP A 1 87 ? 9.166 12.279 -11.006 1.00 60.06 87 ASP A O 1
ATOM 671 N N . PRO A 1 88 ? 9.735 10.214 -11.659 1.00 58.34 88 PRO A N 1
ATOM 672 C CA . PRO A 1 88 ? 8.719 9.577 -10.824 1.00 58.34 88 PRO A CA 1
ATOM 673 C C . PRO A 1 88 ? 8.907 9.874 -9.324 1.00 58.34 88 PRO A C 1
ATOM 675 O O . PRO A 1 88 ? 7.988 9.629 -8.549 1.00 58.34 88 PRO A O 1
ATOM 678 N N . LYS A 1 89 ? 10.058 10.427 -8.904 1.00 57.00 89 LYS A N 1
ATOM 679 C CA . LYS A 1 89 ? 10.305 10.927 -7.543 1.00 57.00 89 LYS A CA 1
ATOM 680 C C . LYS A 1 89 ? 9.840 12.365 -7.289 1.00 57.00 89 LYS A C 1
ATOM 682 O O . LYS A 1 89 ? 9.786 12.753 -6.126 1.00 57.00 89 LYS A O 1
ATOM 687 N N . GLN A 1 90 ? 9.500 13.160 -8.311 1.00 58.47 90 GLN A N 1
ATOM 688 C CA . GLN A 1 90 ? 8.934 14.505 -8.099 1.00 58.47 90 GLN A CA 1
ATOM 689 C C . GLN A 1 90 ? 7.500 14.457 -7.553 1.00 58.47 90 GLN A C 1
ATOM 691 O O . GLN A 1 90 ? 7.055 15.412 -6.921 1.00 58.47 90 GLN A O 1
ATOM 696 N N . ILE A 1 91 ? 6.796 13.332 -7.712 1.00 63.50 91 ILE A N 1
ATOM 697 C CA . ILE A 1 91 ? 5.564 13.043 -6.970 1.00 63.50 91 ILE A CA 1
ATOM 698 C C . ILE A 1 91 ? 5.971 12.343 -5.663 1.00 63.50 91 ILE A C 1
ATOM 700 O O . ILE A 1 91 ? 5.884 11.122 -5.542 1.00 63.50 91 ILE A O 1
ATOM 704 N N . SER A 1 92 ? 6.478 13.106 -4.689 1.00 71.94 92 SER A N 1
ATOM 705 C CA . SER A 1 92 ? 6.705 12.585 -3.334 1.00 71.94 92 SER A CA 1
ATOM 706 C C . SER A 1 92 ? 5.370 12.554 -2.592 1.00 71.94 92 SER A C 1
ATOM 708 O O . SER A 1 92 ? 4.778 13.586 -2.290 1.00 71.94 92 SER A O 1
ATOM 710 N N . LEU A 1 93 ? 4.885 11.343 -2.324 1.00 84.12 93 LEU A N 1
ATOM 711 C CA . LEU A 1 93 ? 3.706 11.091 -1.494 1.00 84.12 93 LEU A CA 1
ATOM 712 C C . LEU A 1 93 ? 4.072 10.989 -0.008 1.00 84.12 93 LEU A C 1
ATOM 714 O O . LEU A 1 93 ? 3.214 10.640 0.794 1.00 84.12 93 LEU A O 1
ATOM 718 N N . ASP A 1 94 ? 5.324 11.260 0.368 1.00 85.81 94 ASP A N 1
ATOM 719 C CA . ASP A 1 94 ? 5.829 11.009 1.720 1.00 85.81 94 ASP A CA 1
ATOM 720 C C . ASP A 1 94 ? 5.081 11.838 2.769 1.00 85.81 94 ASP A C 1
ATOM 722 O O . ASP A 1 94 ? 4.715 11.312 3.815 1.00 85.81 94 ASP A O 1
ATOM 726 N N . GLU A 1 95 ? 4.780 13.105 2.468 1.00 87.44 95 GLU A N 1
ATOM 727 C CA . GLU A 1 95 ? 3.981 13.971 3.345 1.00 87.44 95 GLU A CA 1
ATOM 728 C C . GLU A 1 95 ? 2.555 13.424 3.512 1.00 87.44 95 GLU A C 1
ATOM 730 O O . GLU A 1 95 ? 2.067 13.272 4.629 1.00 87.44 95 GLU A O 1
ATOM 735 N N . THR A 1 96 ? 1.918 13.012 2.411 1.00 90.06 96 THR A N 1
ATOM 736 C CA . THR A 1 96 ? 0.582 12.398 2.446 1.00 90.06 96 THR A CA 1
ATOM 737 C C . THR A 1 96 ? 0.581 11.064 3.199 1.00 90.06 96 THR A C 1
ATOM 739 O O . THR A 1 96 ? -0.362 10.764 3.926 1.00 90.06 96 THR A O 1
ATOM 742 N N . ILE A 1 97 ? 1.633 10.253 3.059 1.00 92.69 97 ILE A N 1
ATOM 743 C CA . ILE A 1 97 ? 1.790 8.985 3.781 1.00 92.69 97 ILE A CA 1
ATOM 744 C C . ILE A 1 97 ? 1.967 9.249 5.280 1.00 92.69 97 ILE A C 1
ATOM 746 O O . ILE A 1 97 ? 1.294 8.608 6.084 1.00 92.69 97 ILE A O 1
ATOM 750 N N . GLN A 1 98 ? 2.794 10.224 5.663 1.00 95.00 98 GLN A N 1
ATOM 751 C CA . GLN A 1 98 ? 2.985 10.608 7.066 1.00 95.00 98 GLN A CA 1
ATOM 752 C C . GLN A 1 98 ? 1.688 11.105 7.714 1.00 95.00 98 GLN A C 1
ATOM 754 O O . GLN A 1 98 ? 1.385 10.740 8.853 1.00 95.00 98 GLN A O 1
ATOM 759 N N . GLU A 1 99 ? 0.890 11.899 6.996 1.00 96.06 99 GLU A N 1
ATOM 760 C CA . GLU A 1 99 ? -0.427 12.326 7.475 1.00 96.06 99 GLU A CA 1
ATOM 761 C C . GLU A 1 99 ? -1.375 11.137 7.682 1.00 96.06 99 GLU A C 1
ATOM 763 O O . GLU A 1 99 ? -2.056 11.062 8.709 1.00 96.06 99 GLU A O 1
ATOM 768 N N . LEU A 1 100 ? -1.396 10.181 6.747 1.00 96.88 100 LEU A N 1
ATOM 769 C CA . LEU A 1 100 ? -2.215 8.972 6.861 1.00 96.88 100 LEU A CA 1
ATOM 770 C C . LEU A 1 100 ? -1.800 8.105 8.057 1.00 96.88 100 LEU A C 1
ATOM 772 O O . LEU A 1 100 ? -2.671 7.634 8.791 1.00 96.88 100 LEU A O 1
ATOM 776 N N . GLU A 1 101 ? -0.499 7.934 8.297 1.00 97.19 101 GLU A N 1
ATOM 777 C CA . GLU A 1 101 ? 0.026 7.196 9.454 1.00 97.19 101 GLU A CA 1
ATOM 778 C C . GLU A 1 101 ? -0.347 7.877 10.779 1.00 97.19 101 GLU A C 1
ATOM 780 O O . GLU A 1 101 ? -0.788 7.217 11.728 1.00 97.19 101 GLU A O 1
ATOM 785 N N . SER A 1 102 ? -0.232 9.208 10.838 1.00 97.25 102 SER A N 1
ATOM 786 C CA . SER A 1 102 ? -0.655 9.989 12.005 1.00 97.25 102 SER A CA 1
ATOM 787 C C . SER A 1 102 ? -2.153 9.825 12.270 1.00 97.25 102 SER A C 1
ATOM 789 O O . SER A 1 102 ? -2.566 9.579 13.407 1.00 97.25 102 SER A O 1
ATOM 791 N N . LEU A 1 103 ? -2.978 9.906 11.223 1.00 97.69 103 LEU A N 1
ATOM 792 C CA . LEU A 1 103 ? -4.429 9.780 11.340 1.00 97.69 103 LEU A CA 1
ATOM 793 C C . LEU A 1 103 ? -4.862 8.364 11.755 1.00 97.69 103 LEU A C 1
ATOM 795 O O . LEU A 1 103 ? -5.801 8.194 12.545 1.00 97.69 103 LEU A O 1
ATOM 799 N N . GLU A 1 104 ? -4.168 7.335 11.268 1.00 97.62 104 GLU A N 1
ATOM 800 C CA . GLU A 1 104 ? -4.382 5.952 11.694 1.00 97.62 104 GLU A CA 1
ATOM 801 C C . GLU A 1 104 ? -4.101 5.797 13.196 1.00 97.62 104 GLU A C 1
ATOM 803 O O . GLU A 1 104 ? -4.891 5.188 13.931 1.00 97.62 104 GLU A O 1
ATOM 808 N N . GLN A 1 105 ? -3.003 6.383 13.677 1.00 97.50 105 GLN A N 1
ATOM 809 C CA . GLN A 1 105 ? -2.632 6.322 15.085 1.00 97.50 105 GLN A CA 1
ATOM 810 C C . GLN A 1 105 ? -3.645 7.047 15.980 1.00 97.50 105 GLN A C 1
ATOM 812 O O . GLN A 1 105 ? -4.036 6.515 17.026 1.00 97.50 105 GLN A O 1
ATOM 817 N N . ASP A 1 106 ? -4.125 8.215 15.561 1.00 97.88 106 ASP A N 1
ATOM 818 C CA . ASP A 1 106 ? -5.162 8.956 16.280 1.00 97.88 106 ASP A CA 1
ATOM 819 C C . ASP A 1 106 ? -6.472 8.171 16.361 1.00 97.88 106 ASP A C 1
ATOM 821 O O . ASP A 1 106 ? -7.090 8.093 17.428 1.00 97.88 106 ASP A O 1
ATOM 825 N N . THR A 1 107 ? -6.847 7.493 15.276 1.00 98.31 107 THR A N 1
ATOM 826 C CA . THR A 1 107 ? -8.026 6.619 15.246 1.00 98.31 107 THR A CA 1
ATOM 827 C C . THR A 1 107 ? -7.890 5.469 16.246 1.00 98.31 107 THR A C 1
ATOM 829 O O . THR A 1 107 ? -8.820 5.197 17.011 1.00 98.31 107 THR A O 1
ATOM 832 N N . LYS A 1 108 ? -6.717 4.824 16.323 1.00 97.62 108 LYS A N 1
ATOM 833 C CA . LYS A 1 108 ? -6.442 3.761 17.310 1.00 97.62 108 LYS A CA 1
ATOM 834 C C . LYS A 1 108 ? -6.514 4.280 18.746 1.00 97.62 108 LYS A C 1
ATOM 836 O O . LYS A 1 108 ? -7.124 3.642 19.610 1.00 97.62 108 LYS A O 1
ATOM 841 N N . ASN A 1 109 ? -5.922 5.446 19.002 1.00 97.44 109 ASN A N 1
ATOM 842 C CA . ASN A 1 109 ? -5.937 6.088 20.314 1.00 97.44 109 ASN A CA 1
ATOM 843 C C . ASN A 1 109 ? -7.369 6.427 20.755 1.00 97.44 109 ASN A C 1
ATOM 845 O O . ASN A 1 109 ? -7.752 6.148 21.898 1.00 97.44 109 ASN A O 1
ATOM 849 N N . LEU A 1 110 ? -8.167 6.990 19.845 1.00 97.94 110 LEU A N 1
ATOM 850 C CA . LEU A 1 110 ? -9.558 7.345 20.101 1.00 97.94 110 LEU A CA 1
ATOM 851 C C . LEU A 1 110 ? -10.421 6.102 20.332 1.00 97.94 110 LEU A C 1
ATOM 853 O O . LEU A 1 110 ? -11.199 6.079 21.286 1.00 97.94 110 LEU A O 1
ATOM 857 N N . ASN A 1 111 ? -10.228 5.047 19.537 1.00 97.62 111 ASN A N 1
ATOM 858 C CA . ASN A 1 111 ? -10.933 3.777 19.700 1.00 97.62 111 ASN A CA 1
ATOM 859 C C . ASN A 1 111 ? -10.674 3.158 21.083 1.00 97.62 111 ASN A C 1
ATOM 861 O O . ASN A 1 111 ? -11.605 2.765 21.782 1.00 97.62 111 ASN A O 1
ATOM 865 N N . ARG A 1 112 ? -9.417 3.166 21.549 1.00 97.69 112 ARG A N 1
ATOM 866 C CA . ARG A 1 112 ? -9.073 2.694 22.901 1.00 97.69 112 ARG A CA 1
ATOM 867 C C . ARG A 1 112 ? -9.789 3.497 23.989 1.00 97.69 112 ARG A C 1
ATOM 869 O O . ARG A 1 112 ? -10.297 2.920 24.948 1.00 97.69 112 ARG A O 1
ATOM 876 N N . LYS A 1 113 ? -9.835 4.827 23.851 1.00 97.81 113 LYS A N 1
ATOM 877 C CA . LYS A 1 113 ? -10.532 5.706 24.803 1.00 97.81 113 LYS A CA 1
ATOM 878 C C . LYS A 1 113 ? -12.044 5.465 24.791 1.00 97.81 113 LYS A C 1
ATOM 880 O O . LYS A 1 113 ? -12.659 5.457 25.855 1.00 97.81 113 LYS A O 1
ATOM 885 N N . SER A 1 114 ? -12.621 5.256 23.609 1.00 98.00 114 SER A N 1
ATOM 886 C CA . SER A 1 114 ? -14.039 4.940 23.437 1.00 98.00 114 SER A CA 1
ATOM 887 C C . SER A 1 114 ? -14.401 3.615 24.107 1.00 98.00 114 SER A C 1
ATOM 889 O O . SER A 1 114 ? -15.330 3.600 24.911 1.00 98.00 114 SER A O 1
ATOM 891 N N . ASN A 1 115 ? -13.616 2.557 23.885 1.00 98.12 115 ASN A N 1
ATOM 892 C CA . ASN A 1 115 ? -13.840 1.251 24.512 1.00 98.12 115 ASN A CA 1
ATOM 893 C C . ASN A 1 115 ? -13.769 1.325 26.039 1.00 98.12 115 ASN A C 1
ATOM 895 O O . ASN A 1 115 ? -14.672 0.851 26.716 1.00 98.12 115 ASN A O 1
ATOM 899 N N . TYR A 1 116 ? -12.767 2.018 26.586 1.00 97.81 116 TYR A N 1
ATOM 900 C CA . TYR A 1 116 ? -12.669 2.215 28.035 1.00 97.81 116 TYR A CA 1
ATOM 901 C C . TYR A 1 116 ? -13.883 2.965 28.610 1.00 97.81 116 TYR A C 1
ATOM 903 O O . TYR A 1 116 ? -14.381 2.649 29.689 1.00 97.81 116 TYR A O 1
ATOM 911 N N . SER A 1 117 ? -14.384 3.975 27.893 1.00 97.75 117 SER A N 1
ATOM 912 C CA . SER A 1 117 ? -15.589 4.697 28.309 1.00 97.75 117 SER A CA 1
ATOM 913 C C . SER A 1 117 ? -16.837 3.814 28.257 1.00 97.75 117 SER A C 1
ATOM 915 O O . SER A 1 117 ? -17.707 3.958 29.115 1.00 97.75 117 SER A O 1
ATOM 917 N N . LEU A 1 118 ? -16.929 2.927 27.263 1.00 98.00 118 LEU A N 1
ATOM 918 C CA . LEU A 1 118 ? -18.041 1.996 27.110 1.00 98.00 118 LEU A CA 1
ATOM 919 C C . LEU A 1 118 ? -18.054 0.965 28.245 1.00 98.00 118 LEU A C 1
ATOM 921 O O . LEU A 1 118 ? -19.083 0.805 28.892 1.00 98.00 118 LEU A O 1
ATOM 925 N N . GLU A 1 119 ? -16.901 0.366 28.553 1.00 97.94 119 GLU A N 1
ATOM 926 C CA . GLU A 1 119 ? -16.736 -0.576 29.670 1.00 97.94 119 GLU A CA 1
ATOM 927 C C . GLU A 1 119 ? -17.127 0.061 31.011 1.00 97.94 119 GLU A C 1
ATOM 929 O O . GLU A 1 119 ? -17.895 -0.514 31.781 1.00 97.94 119 GLU A O 1
ATOM 934 N N . ASN A 1 120 ? -16.668 1.288 31.281 1.00 97.56 120 ASN A N 1
ATOM 935 C CA . ASN A 1 120 ? -17.049 2.002 32.503 1.00 97.56 120 ASN A CA 1
ATOM 936 C C . ASN A 1 120 ? -18.551 2.298 32.558 1.00 97.56 120 ASN A C 1
ATOM 938 O O . ASN A 1 120 ? -19.163 2.208 33.623 1.00 97.56 120 ASN A O 1
ATOM 942 N N . SER A 1 121 ? -19.150 2.664 31.422 1.00 98.19 121 SER A N 1
ATOM 943 C CA . SER A 1 121 ? -20.589 2.907 31.335 1.00 98.19 121 SER A CA 1
ATOM 944 C C . SER A 1 121 ? -21.391 1.633 31.600 1.00 98.19 121 SER A C 1
ATOM 946 O O . SER A 1 121 ? -22.416 1.691 32.275 1.00 98.19 121 SER A O 1
ATOM 948 N N . GLU A 1 122 ? -20.936 0.488 31.094 1.00 98.38 122 GLU A N 1
ATOM 949 C CA . GLU A 1 122 ? -21.569 -0.811 31.321 1.00 98.38 122 GLU A CA 1
ATOM 950 C C . GLU A 1 122 ? -21.453 -1.240 32.787 1.00 98.38 122 GLU A C 1
ATOM 952 O O . GLU A 1 122 ? -22.443 -1.640 33.395 1.00 98.38 122 GLU A O 1
ATOM 957 N N . GLN A 1 123 ? -20.286 -1.050 33.406 1.00 98.25 123 GLN A N 1
ATOM 958 C CA . GLN A 1 123 ? -20.108 -1.301 34.837 1.00 98.25 123 GLN A CA 1
ATOM 959 C C . GLN A 1 123 ? -21.022 -0.429 35.704 1.00 98.25 123 GLN A C 1
ATOM 961 O O . GLN A 1 123 ? -21.596 -0.916 36.678 1.00 98.25 123 GLN A O 1
ATOM 966 N N . LEU A 1 124 ? -21.158 0.859 35.370 1.00 98.38 124 LEU A N 1
ATOM 967 C CA . LEU A 1 124 ? -22.067 1.764 36.077 1.00 98.38 124 LEU A CA 1
ATOM 968 C C . LEU A 1 124 ? -23.522 1.335 35.913 1.00 98.38 124 LEU A C 1
ATOM 970 O O . LEU A 1 124 ? -24.270 1.358 36.888 1.00 98.38 124 LEU A O 1
ATOM 974 N N . LYS A 1 125 ? -23.907 0.910 34.707 1.00 98.50 125 LYS A N 1
ATOM 975 C CA . LYS A 1 125 ? -25.240 0.376 34.443 1.00 98.50 125 LYS A CA 1
ATOM 976 C C . LYS A 1 125 ? -25.507 -0.876 35.281 1.00 98.50 125 LYS A C 1
ATOM 978 O O . LYS A 1 125 ? -26.502 -0.902 35.988 1.00 98.50 125 LYS A O 1
ATOM 983 N N . ASN A 1 126 ? -24.596 -1.848 35.287 1.00 98.25 126 ASN A N 1
ATOM 984 C CA . ASN A 1 126 ? -24.771 -3.086 36.052 1.00 98.25 126 ASN A CA 1
ATOM 985 C C . ASN A 1 126 ? -24.920 -2.808 37.553 1.00 98.25 126 ASN A C 1
ATOM 987 O O . ASN A 1 126 ? -25.822 -3.337 38.187 1.00 98.25 126 ASN A O 1
ATOM 991 N N . LYS A 1 127 ? -24.107 -1.899 38.110 1.00 98.44 127 LYS A N 1
ATOM 992 C CA . LYS A 1 127 ? -24.262 -1.460 39.508 1.00 98.44 127 LYS A CA 1
ATOM 993 C C . LYS A 1 127 ? -25.593 -0.753 39.761 1.00 98.44 127 LYS A C 1
ATOM 995 O O . LYS A 1 127 ? -26.155 -0.880 40.843 1.00 98.44 127 LYS A O 1
ATOM 1000 N N . SER A 1 128 ? -26.073 0.028 38.795 1.00 98.62 128 SER A N 1
ATOM 1001 C CA . SER A 1 128 ? -27.383 0.677 38.881 1.00 98.62 128 SER A CA 1
ATOM 1002 C C . SER A 1 128 ? -28.519 -0.346 38.865 1.00 98.62 128 SER A C 1
ATOM 1004 O O . SER A 1 128 ? -29.485 -0.167 39.601 1.00 98.62 128 SER A O 1
ATOM 1006 N N . ASP A 1 129 ? -28.403 -1.394 38.051 1.00 98.56 129 ASP A N 1
ATOM 1007 C CA . ASP A 1 129 ? -29.380 -2.481 37.968 1.00 98.56 129 ASP A CA 1
ATOM 1008 C C . ASP A 1 129 ? -29.372 -3.306 39.273 1.00 98.56 129 ASP A C 1
ATOM 1010 O O . ASP A 1 129 ? -30.419 -3.484 39.886 1.00 98.56 129 ASP A O 1
ATOM 1014 N N . GLU A 1 130 ? -28.195 -3.670 39.799 1.00 98.38 130 GLU A N 1
ATOM 1015 C CA . GLU A 1 130 ? -28.054 -4.338 41.108 1.00 98.38 130 GLU A CA 1
ATOM 1016 C C . GLU A 1 130 ? -28.655 -3.511 42.260 1.00 98.38 130 GLU A C 1
ATOM 1018 O O . GLU A 1 130 ? -29.331 -4.036 43.152 1.00 98.38 130 GLU A O 1
ATOM 1023 N N . LEU A 1 131 ? -28.412 -2.195 42.253 1.00 98.56 131 LEU A N 1
ATOM 1024 C CA . LEU A 1 131 ? -28.966 -1.286 43.253 1.00 98.56 131 LEU A CA 1
ATOM 1025 C C . LEU A 1 131 ? -30.492 -1.200 43.146 1.00 98.56 131 LEU A C 1
ATOM 1027 O O . LEU A 1 131 ? -31.172 -1.153 44.172 1.00 98.56 131 LEU A O 1
ATOM 1031 N N . LYS A 1 132 ? -31.028 -1.185 41.921 1.00 98.56 132 LYS A N 1
ATOM 1032 C CA . LYS A 1 132 ? -32.470 -1.187 41.662 1.00 98.56 132 LYS A CA 1
ATOM 1033 C C . LYS A 1 132 ? -33.120 -2.466 42.186 1.00 98.56 132 LYS A C 1
ATOM 1035 O O . LYS A 1 132 ? -34.108 -2.368 42.907 1.00 98.56 132 LYS A O 1
ATOM 1040 N N . ASP A 1 133 ? -32.536 -3.625 41.903 1.00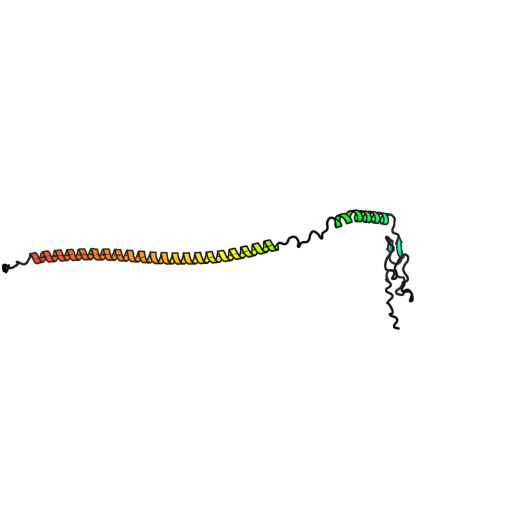 98.44 133 ASP A N 1
ATOM 1041 C CA . ASP A 1 133 ? -33.050 -4.919 42.368 1.00 98.44 133 ASP A CA 1
ATOM 1042 C C . ASP A 1 133 ? -33.048 -4.998 43.903 1.00 98.44 133 ASP A C 1
ATOM 1044 O O . ASP A 1 133 ? -34.019 -5.428 44.524 1.00 98.44 133 ASP A O 1
ATOM 1048 N N . THR A 1 134 ? -31.984 -4.496 44.539 1.00 98.38 134 THR A N 1
ATOM 1049 C CA . THR A 1 134 ? -31.908 -4.412 46.007 1.00 98.38 134 THR A CA 1
ATOM 1050 C C . THR A 1 134 ? -32.995 -3.499 46.576 1.00 98.38 134 THR A C 1
ATOM 1052 O O . THR A 1 134 ? -33.597 -3.812 47.603 1.00 98.38 134 THR A O 1
ATOM 1055 N N . LEU A 1 135 ? -33.255 -2.364 45.922 1.00 98.44 135 LEU A N 1
ATOM 1056 C CA . LEU A 1 135 ? -34.285 -1.425 46.353 1.00 98.44 135 LEU A CA 1
ATOM 1057 C C . LEU A 1 135 ? -35.691 -2.028 46.232 1.00 98.44 135 LEU A C 1
ATOM 1059 O O . LEU A 1 135 ? -36.514 -1.793 47.111 1.00 98.44 135 LEU A O 1
ATOM 1063 N N . GLU A 1 136 ? -35.956 -2.810 45.183 1.00 98.44 136 GLU A N 1
ATOM 1064 C CA . GLU A 1 136 ? -37.229 -3.521 45.002 1.00 98.44 136 GLU A CA 1
ATOM 1065 C C . GLU A 1 136 ? -37.472 -4.537 46.125 1.00 98.44 136 GLU A C 1
ATOM 1067 O O . GLU A 1 136 ? -38.570 -4.570 46.677 1.00 98.44 136 GLU A O 1
ATOM 1072 N N . ILE A 1 137 ? -36.440 -5.286 46.534 1.00 98.38 137 ILE A N 1
ATOM 1073 C CA . ILE A 1 137 ? -36.533 -6.233 47.659 1.00 98.38 137 ILE A CA 1
ATOM 1074 C C . ILE A 1 137 ? -36.829 -5.497 48.970 1.00 98.38 137 ILE A C 1
ATOM 1076 O O . ILE A 1 137 ? -37.748 -5.868 49.693 1.00 98.38 137 ILE A O 1
ATOM 1080 N N . LEU A 1 138 ? -36.090 -4.424 49.268 1.00 98.44 138 LEU A N 1
ATOM 1081 C CA . LEU A 1 138 ? -36.308 -3.655 50.498 1.00 98.44 138 LEU A CA 1
ATOM 1082 C C . LEU A 1 138 ? -37.708 -3.039 50.561 1.00 98.44 138 LEU A C 1
ATOM 1084 O O . LEU A 1 138 ? -38.267 -2.885 51.645 1.00 98.44 138 LEU A O 1
ATOM 1088 N N . LEU A 1 139 ? -38.265 -2.661 49.411 1.00 98.44 139 LEU A N 1
ATOM 1089 C CA . LEU A 1 139 ? -39.608 -2.103 49.338 1.00 98.44 139 LEU A CA 1
ATOM 1090 C C . LEU A 1 139 ? -40.675 -3.168 49.636 1.00 98.44 139 LEU A C 1
ATOM 1092 O O . LEU A 1 139 ? -41.646 -2.865 50.324 1.00 98.44 139 LEU A O 1
ATOM 1096 N N . ASP A 1 140 ? -40.472 -4.405 49.177 1.00 98.44 140 ASP A N 1
ATOM 1097 C CA . ASP A 1 140 ? -41.319 -5.552 49.528 1.00 98.44 140 ASP A CA 1
ATOM 1098 C C . ASP A 1 140 ? -41.240 -5.864 51.029 1.00 98.44 140 ASP A C 1
ATOM 1100 O O . ASP A 1 140 ? -42.267 -5.909 51.709 1.00 98.44 140 ASP A O 1
ATOM 1104 N N . ASP A 1 141 ? -40.024 -5.944 51.580 1.00 98.12 141 ASP A N 1
ATOM 1105 C CA . ASP A 1 141 ? -39.801 -6.167 53.013 1.00 98.12 141 ASP A CA 1
ATOM 1106 C C . ASP A 1 141 ? -40.522 -5.109 53.868 1.00 98.12 141 ASP A C 1
ATOM 1108 O O . ASP A 1 141 ? -41.191 -5.448 54.844 1.00 98.12 141 ASP A O 1
ATOM 1112 N N . ILE A 1 142 ? -40.447 -3.827 53.492 1.00 98.38 142 ILE A N 1
ATOM 1113 C CA . ILE A 1 142 ? -41.146 -2.742 54.202 1.00 98.38 142 ILE A CA 1
ATOM 1114 C C . ILE A 1 142 ? -42.663 -2.954 54.194 1.00 98.38 142 ILE A C 1
ATOM 1116 O O . ILE A 1 142 ? -43.284 -2.833 55.251 1.00 98.38 142 ILE A O 1
ATOM 1120 N N . ASN A 1 143 ? -43.249 -3.302 53.045 1.00 97.94 143 ASN A N 1
ATOM 1121 C CA . ASN A 1 143 ? -44.691 -3.545 52.946 1.00 97.94 143 ASN A CA 1
ATOM 1122 C C . ASN A 1 143 ? -45.116 -4.736 53.821 1.00 97.94 143 ASN A C 1
ATOM 1124 O O . ASN A 1 143 ? -46.110 -4.655 54.538 1.00 97.94 143 ASN A O 1
ATOM 1128 N N . THR A 1 144 ? -44.334 -5.823 53.841 1.00 97.94 144 THR A N 1
ATOM 1129 C CA . THR A 1 144 ? -44.647 -6.975 54.707 1.00 97.94 144 THR A CA 1
ATOM 1130 C C . THR A 1 144 ? -44.572 -6.624 56.196 1.00 97.94 144 THR A C 1
ATOM 1132 O O . THR A 1 144 ? -45.399 -7.082 56.988 1.00 97.94 144 THR A O 1
ATOM 1135 N N . ILE A 1 145 ? -43.613 -5.783 56.597 1.00 97.75 145 ILE A N 1
ATOM 1136 C CA . ILE A 1 145 ? -43.500 -5.297 57.978 1.00 97.75 145 ILE A CA 1
ATOM 1137 C C . ILE A 1 145 ? -44.695 -4.405 58.335 1.00 97.75 145 ILE A C 1
ATOM 1139 O O . ILE A 1 145 ? -45.217 -4.514 59.447 1.00 97.75 145 ILE A O 1
ATOM 1143 N N . GLU A 1 146 ? -45.136 -3.545 57.415 1.00 98.38 146 GLU A N 1
ATOM 1144 C CA . GLU A 1 146 ? -46.322 -2.699 57.592 1.00 98.38 146 GLU A CA 1
ATOM 1145 C C . GLU A 1 146 ? -47.587 -3.542 57.828 1.00 98.38 146 GLU A C 1
ATOM 1147 O O . GLU A 1 146 ? -48.332 -3.284 58.782 1.00 98.38 146 GLU A O 1
ATOM 1152 N N . ASP A 1 147 ? -47.782 -4.602 57.040 1.00 98.00 147 ASP A N 1
ATOM 1153 C CA . ASP A 1 147 ? -48.899 -5.538 57.203 1.00 98.00 147 ASP A CA 1
ATOM 1154 C C . ASP A 1 147 ? -48.870 -6.220 58.580 1.00 98.00 147 ASP A C 1
ATOM 1156 O O . ASP A 1 147 ? -49.866 -6.221 59.312 1.00 98.00 147 ASP A O 1
ATOM 1160 N N . VAL A 1 148 ? -47.710 -6.750 58.989 1.00 97.75 148 VAL A N 1
ATOM 1161 C CA . VAL A 1 148 ? -47.544 -7.417 60.293 1.00 97.75 148 VAL A CA 1
ATOM 1162 C C . VAL A 1 148 ? -47.778 -6.448 61.456 1.00 97.75 148 VAL A C 1
ATOM 1164 O O . VAL A 1 148 ? -48.415 -6.813 62.452 1.00 97.75 148 VAL A O 1
ATOM 1167 N N . ALA A 1 149 ? -47.290 -5.210 61.353 1.00 98.06 149 ALA A N 1
ATOM 1168 C CA . ALA A 1 149 ? -47.515 -4.186 62.369 1.00 98.06 149 ALA A CA 1
ATOM 1169 C C . ALA A 1 149 ? -49.009 -3.865 62.512 1.00 98.06 149 ALA A C 1
ATOM 1171 O O . ALA A 1 149 ? -49.519 -3.799 63.634 1.00 98.06 149 ALA A O 1
ATOM 1172 N N . THR A 1 150 ? -49.717 -3.742 61.388 1.00 98.12 150 THR A N 1
ATOM 1173 C CA . THR A 1 150 ? -51.164 -3.497 61.355 1.00 98.12 150 THR A CA 1
ATOM 1174 C C . THR A 1 150 ? -51.935 -4.641 62.015 1.00 98.12 150 THR A C 1
ATOM 1176 O O . THR A 1 150 ? -52.754 -4.396 62.901 1.00 98.12 150 THR A O 1
ATOM 1179 N N . MET A 1 151 ? -51.605 -5.895 61.684 1.00 97.56 151 MET A N 1
ATOM 1180 C CA . MET A 1 151 ? -52.199 -7.073 62.333 1.00 97.56 151 MET A CA 1
ATOM 1181 C C . MET A 1 151 ? -51.953 -7.094 63.847 1.00 97.56 151 MET A C 1
ATOM 1183 O O . MET A 1 151 ? -52.860 -7.367 64.630 1.00 97.56 151 MET A O 1
ATOM 1187 N N . THR A 1 152 ? -50.735 -6.759 64.279 1.00 97.38 152 THR A N 1
ATOM 1188 C CA . THR A 1 152 ? -50.377 -6.737 65.706 1.00 97.38 152 THR A CA 1
ATOM 1189 C C . THR A 1 152 ? -51.170 -5.673 66.470 1.00 97.38 152 THR A C 1
ATOM 1191 O O . THR A 1 152 ? -51.593 -5.905 67.605 1.00 97.38 152 THR A O 1
ATOM 1194 N N . ILE A 1 153 ? -51.394 -4.504 65.861 1.00 97.62 153 ILE A N 1
ATOM 1195 C CA . ILE A 1 153 ? -52.228 -3.442 66.439 1.00 97.62 153 ILE A CA 1
ATOM 1196 C C . ILE A 1 153 ? -53.668 -3.939 66.632 1.00 97.62 153 ILE A C 1
ATOM 1198 O O . ILE A 1 153 ? -54.247 -3.727 67.702 1.00 97.62 153 ILE A O 1
ATOM 1202 N N . ASP A 1 154 ? -54.230 -4.637 65.646 1.00 97.25 154 ASP A N 1
ATOM 1203 C CA . ASP A 1 154 ? -55.579 -5.209 65.728 1.00 97.25 154 ASP A CA 1
ATOM 1204 C C . ASP A 1 154 ? -55.702 -6.285 66.819 1.00 97.25 154 ASP A C 1
ATOM 1206 O O . ASP A 1 154 ? -56.676 -6.290 67.587 1.00 97.25 154 ASP A O 1
ATOM 1210 N N . ASP A 1 155 ? -54.693 -7.145 66.966 1.00 97.19 155 ASP A N 1
ATOM 1211 C CA . ASP A 1 155 ? -54.634 -8.138 68.043 1.00 97.19 155 ASP A CA 1
ATOM 1212 C C . ASP A 1 155 ? -54.583 -7.470 69.427 1.00 97.19 155 ASP A C 1
ATOM 1214 O O . ASP A 1 155 ? -55.342 -7.837 70.333 1.00 97.19 155 ASP A O 1
ATOM 1218 N N . ILE A 1 156 ? -53.747 -6.436 69.599 1.00 96.94 156 ILE A N 1
ATOM 1219 C CA . ILE A 1 156 ? -53.663 -5.656 70.847 1.00 96.94 156 ILE A CA 1
ATOM 1220 C C . ILE A 1 156 ? -55.014 -5.015 71.177 1.00 96.94 156 ILE A C 1
ATOM 1222 O O . ILE A 1 156 ? -55.472 -5.082 72.327 1.00 96.94 156 ILE A O 1
ATOM 1226 N N . ASN A 1 157 ? -55.672 -4.411 70.187 1.00 95.44 157 ASN A N 1
ATOM 1227 C CA . ASN A 1 157 ? -56.994 -3.809 70.358 1.00 95.44 157 ASN A CA 1
ATOM 1228 C C . ASN A 1 157 ? -58.025 -4.860 70.794 1.00 95.44 157 ASN A C 1
ATOM 1230 O O . ASN A 1 157 ? -58.792 -4.631 71.737 1.00 95.44 157 ASN A O 1
ATOM 1234 N N . THR A 1 158 ? -57.990 -6.044 70.181 1.00 95.38 158 THR A N 1
ATOM 1235 C CA . THR A 1 158 ? -58.868 -7.171 70.519 1.00 95.38 158 THR A CA 1
ATOM 1236 C C . THR A 1 158 ? -58.662 -7.642 71.961 1.00 95.38 158 THR A C 1
ATOM 1238 O O . THR A 1 158 ? -59.632 -7.771 72.715 1.00 95.38 158 THR A O 1
ATOM 1241 N N . ILE A 1 159 ? -57.412 -7.842 72.389 1.00 94.69 159 ILE A N 1
ATOM 1242 C CA . ILE A 1 159 ? -57.077 -8.238 73.769 1.00 94.69 159 ILE A CA 1
ATOM 1243 C C . ILE A 1 159 ? -57.531 -7.161 74.766 1.00 94.69 159 ILE A C 1
ATOM 1245 O O . ILE A 1 159 ? -58.128 -7.468 75.801 1.00 94.69 159 ILE A O 1
ATOM 1249 N N . THR A 1 160 ? -57.320 -5.886 74.438 1.00 93.81 160 THR A N 1
ATOM 1250 C CA . THR A 1 160 ? -57.744 -4.752 75.274 1.00 93.81 160 THR A CA 1
ATOM 1251 C C . THR A 1 160 ? -59.266 -4.740 75.471 1.00 93.81 160 THR A C 1
ATOM 1253 O O . THR A 1 160 ? -59.759 -4.557 76.592 1.00 93.81 160 THR A O 1
ATOM 1256 N N . MET A 1 161 ? -60.038 -5.014 74.414 1.00 89.75 161 MET A N 1
ATOM 1257 C CA . MET A 1 161 ? -61.497 -5.160 74.502 1.00 89.75 161 MET A CA 1
ATOM 1258 C C . MET A 1 161 ? -61.929 -6.349 75.377 1.00 89.75 161 MET A C 1
ATOM 1260 O O . MET A 1 161 ? -62.926 -6.259 76.096 1.00 89.75 161 MET A O 1
ATOM 1264 N N . GLN A 1 162 ? -61.194 -7.462 75.356 1.00 91.44 162 GLN A N 1
ATOM 1265 C CA . GLN A 1 162 ? -61.496 -8.620 76.205 1.00 91.44 162 GLN A CA 1
ATOM 1266 C C . GLN A 1 162 ? -61.245 -8.315 77.692 1.00 91.44 162 GLN A C 1
ATOM 1268 O O . GLN A 1 162 ? -62.123 -8.551 78.525 1.00 91.44 162 GLN A O 1
ATOM 1273 N N . LEU A 1 163 ? -60.103 -7.708 78.028 1.00 87.69 163 LEU A N 1
ATOM 1274 C CA . LEU A 1 163 ? -59.735 -7.363 79.409 1.00 87.69 163 LEU A CA 1
ATOM 1275 C C . LEU A 1 163 ? -60.671 -6.320 80.043 1.00 87.69 163 LEU A C 1
ATOM 1277 O O . LEU A 1 163 ? -61.037 -6.419 81.220 1.00 87.69 163 LEU A O 1
ATOM 1281 N N . THR A 1 164 ? -61.107 -5.323 79.270 1.00 83.62 164 THR A N 1
ATOM 1282 C CA . THR A 1 164 ? -62.080 -4.318 79.745 1.00 83.62 164 THR A CA 1
ATOM 1283 C C . THR A 1 164 ? -63.443 -4.941 80.069 1.00 83.62 164 THR A C 1
ATOM 1285 O O . THR A 1 164 ? -64.113 -4.520 81.014 1.00 83.62 164 THR A O 1
ATOM 1288 N N . LYS A 1 165 ? -63.835 -6.008 79.364 1.00 79.69 165 LYS A N 1
ATOM 1289 C CA . LYS A 1 165 ? -65.070 -6.759 79.633 1.00 79.69 165 LYS A CA 1
ATOM 1290 C C . LYS A 1 165 ? -64.991 -7.614 80.905 1.00 79.69 165 LYS A C 1
ATOM 1292 O O . LYS A 1 165 ? -66.003 -7.770 81.590 1.00 79.69 165 LYS A O 1
ATOM 1297 N N . GLU A 1 166 ? -63.821 -8.162 81.235 1.00 73.50 166 GLU A N 1
ATOM 1298 C CA . GLU A 1 166 ? -63.616 -8.960 82.457 1.00 73.50 166 GLU A CA 1
ATOM 1299 C C . GLU A 1 166 ? -63.486 -8.097 83.719 1.00 73.50 166 GLU A C 1
ATOM 1301 O O . GLU A 1 166 ? -64.078 -8.409 84.754 1.00 73.50 166 GLU A O 1
ATOM 1306 N N . THR A 1 167 ? -62.796 -6.959 83.632 1.00 60.28 167 THR A N 1
ATOM 1307 C CA . THR A 1 167 ? -62.638 -6.019 84.759 1.00 60.28 167 THR A CA 1
ATOM 1308 C C . THR A 1 167 ? -63.942 -5.315 85.160 1.00 60.28 167 THR A C 1
ATOM 1310 O O . THR A 1 167 ? -64.076 -4.889 86.306 1.00 60.28 167 THR A O 1
ATOM 1313 N N . GLY A 1 168 ? -64.946 -5.277 84.275 1.00 56.38 168 GLY A N 1
ATOM 1314 C CA . GLY A 1 168 ? -66.310 -4.828 84.581 1.00 56.38 168 GLY A CA 1
ATOM 1315 C C . GLY A 1 168 ? -67.175 -5.824 85.375 1.00 56.38 168 GLY A C 1
ATOM 1316 O O . GLY A 1 168 ? -68.310 -5.488 85.711 1.00 56.38 168 GLY A O 1
ATOM 1317 N N . LYS A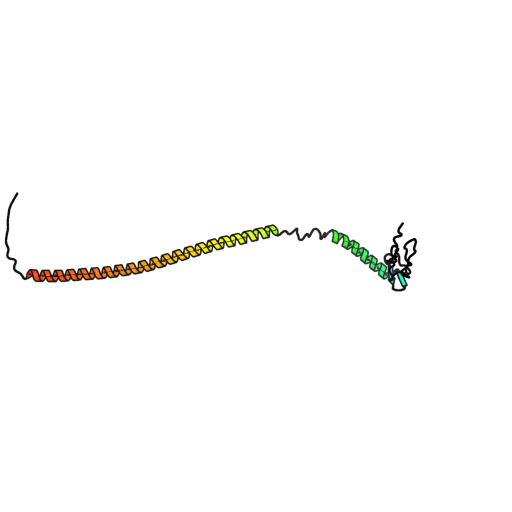 1 169 ? -66.684 -7.039 85.680 1.00 54.16 169 LYS A N 1
ATOM 1318 C CA . LYS A 1 169 ? -67.444 -8.094 86.389 1.00 54.16 169 LYS A CA 1
ATOM 1319 C C . LYS A 1 169 ? -67.067 -8.315 87.860 1.00 54.16 169 LYS A C 1
ATOM 1321 O O . LYS A 1 169 ? -67.748 -9.095 88.522 1.00 54.16 169 LYS A O 1
ATOM 1326 N N . HIS A 1 170 ? -66.050 -7.641 88.399 1.00 47.84 170 HIS A N 1
ATOM 1327 C CA .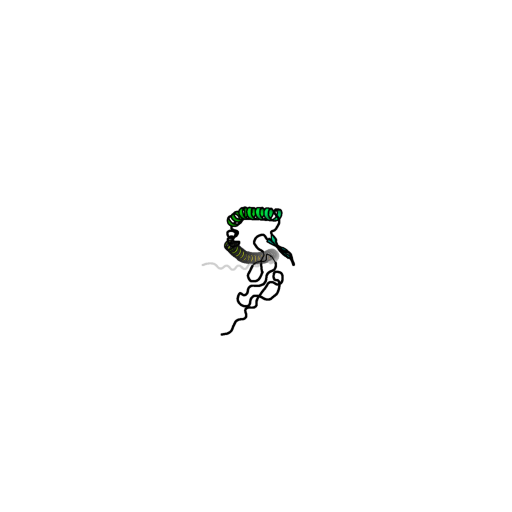 HIS A 1 170 ? -65.687 -7.756 89.819 1.00 47.84 170 HIS A CA 1
ATOM 1328 C C . HIS A 1 170 ? -66.016 -6.465 90.595 1.00 47.84 170 HIS A C 1
ATOM 1330 O O . HIS A 1 170 ? -65.561 -5.391 90.197 1.00 47.84 170 HIS A O 1
ATOM 1336 N N . PRO A 1 171 ? -66.771 -6.526 91.713 1.00 42.59 171 PRO A N 1
ATOM 1337 C CA . PRO A 1 171 ? -67.068 -5.343 92.513 1.00 42.59 171 PRO A CA 1
ATOM 1338 C C . PRO A 1 171 ? -65.792 -4.865 93.220 1.00 42.59 171 PRO A C 1
ATOM 1340 O O . PRO A 1 171 ? -65.199 -5.594 94.014 1.00 42.59 171 PRO A O 1
ATOM 1343 N N . ARG A 1 172 ? -65.355 -3.631 92.934 1.00 48.66 172 ARG A N 1
ATOM 1344 C CA . ARG A 1 172 ? -64.268 -2.969 93.672 1.00 48.66 172 ARG A CA 1
ATOM 1345 C C . ARG A 1 172 ? -64.742 -2.649 95.092 1.00 48.66 172 ARG A C 1
ATOM 1347 O O . ARG A 1 172 ? -65.616 -1.806 95.271 1.00 48.66 172 ARG A O 1
ATOM 1354 N N . THR A 1 173 ? -64.127 -3.262 96.100 1.00 45.94 173 THR A N 1
ATOM 1355 C CA . THR A 1 173 ? -64.165 -2.761 97.479 1.00 45.94 173 THR A CA 1
ATOM 1356 C C . THR A 1 173 ? -63.314 -1.496 97.561 1.00 45.94 173 THR A C 1
ATOM 1358 O O . THR A 1 173 ? -62.098 -1.537 97.379 1.00 45.94 173 THR A O 1
ATOM 1361 N N . SER A 1 174 ? -63.966 -0.363 97.799 1.00 44.47 174 SER A N 1
ATOM 1362 C CA . SER A 1 174 ? -63.337 0.922 98.086 1.00 44.47 174 SER A CA 1
ATOM 1363 C C . SER A 1 174 ? -62.650 0.888 99.451 1.00 44.47 174 SER A C 1
ATOM 1365 O O . SER A 1 174 ? -63.333 0.730 100.459 1.00 44.47 174 SER A O 1
ATOM 1367 N N . ASN A 1 175 ? -61.338 1.119 99.492 1.00 40.19 175 ASN A N 1
ATOM 1368 C CA . ASN A 1 175 ? -60.679 1.643 100.684 1.00 40.19 175 ASN A CA 1
ATOM 1369 C C . ASN A 1 175 ? -60.116 3.024 100.351 1.00 40.19 175 ASN A C 1
ATOM 1371 O O . ASN A 1 175 ? -59.163 3.173 99.591 1.00 40.19 175 ASN A O 1
ATOM 1375 N N . THR A 1 176 ? -60.774 4.032 100.912 1.00 46.66 176 THR A N 1
ATOM 1376 C CA . THR A 1 176 ? -60.314 5.412 101.029 1.00 46.66 176 THR A CA 1
ATOM 1377 C C . THR A 1 176 ? -59.100 5.471 101.951 1.00 46.66 176 THR A C 1
ATOM 1379 O O . THR A 1 176 ? -59.192 5.052 103.103 1.00 46.66 176 THR A O 1
ATOM 1382 N N . PHE A 1 177 ? -57.992 6.039 101.479 1.00 40.56 177 PHE A N 1
ATOM 1383 C CA . PHE A 1 177 ? -56.954 6.592 102.346 1.00 40.56 177 PHE A CA 1
ATOM 1384 C C . PHE A 1 177 ? -56.727 8.044 101.933 1.00 40.56 177 PHE A C 1
ATOM 1386 O O . PHE A 1 177 ? -56.081 8.349 100.935 1.00 40.56 177 PHE A O 1
ATOM 1393 N N . SER A 1 178 ? -57.367 8.928 102.683 1.00 46.62 178 SER A N 1
ATOM 1394 C CA . SER A 1 178 ? -57.133 10.364 102.715 1.00 46.62 178 SER A CA 1
ATOM 1395 C C . SER A 1 178 ? -55.957 10.654 103.639 1.00 46.62 178 SER A C 1
ATOM 1397 O O . SER A 1 178 ? -56.009 10.225 104.787 1.00 46.62 178 SER A O 1
ATOM 1399 N N . TYR A 1 179 ? -54.968 11.424 103.179 1.00 37.38 179 TYR A N 1
ATOM 1400 C CA . TYR A 1 179 ? -54.167 12.283 104.052 1.00 37.38 179 TYR A CA 1
ATOM 1401 C C . TYR A 1 179 ? -53.861 13.611 103.357 1.00 37.38 179 TYR A C 1
ATOM 1403 O O . TYR A 1 179 ? -53.455 13.658 102.197 1.00 37.38 179 TYR A O 1
ATOM 1411 N N . GLU A 1 180 ? -54.169 14.664 104.106 1.00 49.56 180 GLU A N 1
ATOM 1412 C CA . GLU A 1 180 ? -54.134 16.090 103.807 1.00 49.56 180 GLU A CA 1
ATOM 1413 C C . GLU A 1 180 ? -52.718 16.695 103.867 1.00 49.56 180 GLU A C 1
ATOM 1415 O O . GLU A 1 180 ? -51.853 16.185 104.572 1.00 49.56 180 GLU A O 1
ATOM 1420 N N . ASN A 1 181 ? -52.572 17.834 103.173 1.00 39.03 181 ASN A N 1
ATOM 1421 C CA . ASN A 1 181 ? -51.789 19.046 103.485 1.00 39.03 181 ASN A CA 1
ATOM 1422 C C . ASN A 1 181 ? -50.366 18.910 104.069 1.00 39.03 181 ASN A C 1
ATOM 1424 O O . ASN A 1 181 ? -50.197 18.560 105.235 1.00 39.03 181 ASN A O 1
ATOM 1428 N N . ASN A 1 182 ? -49.356 19.418 103.351 1.00 45.22 182 ASN A N 1
ATOM 1429 C CA . ASN A 1 182 ? -48.934 20.835 103.390 1.00 45.22 182 ASN A CA 1
ATOM 1430 C C . ASN A 1 182 ? -47.871 21.102 102.312 1.00 45.22 182 ASN A C 1
ATOM 1432 O O . ASN A 1 182 ? -46.906 20.309 102.246 1.00 45.22 182 ASN A O 1
#

Secondary structure (DSSP, 8-state):
-----------TTTEEEEEE-TTT--EEEPTT-BTTTT-BPPTTEEEETTTEEEEPPHHHHHHHHHHHHHHHHHHHHHHHS-TTT--TTTS--HHHHHHHHHHHHHHHHHHHHHHHHHHHHHHHHHHHHHHHHHHHHHHHHHHHHHHHHHHHHHHHHHHHHHHHHHHTTS------------

Organism: Acanthoscelides obtectus (NCBI:txid200917)

Sequence (182 aa):
MFHFFLACGCKSEYSLGFGCNAQTGQCECLQGVVGEKCDQCPYRWAFVPEVGCHACDSCHHALLNDTDELAAMIDPVIFEFDLKDIDPKQISLDETIQELESLEQDTKNLNRKSNYSLENSEQLKNKSDELKDTLEILLDDINTIEDVATMTIDDINTITMQLTKETGKHPRTSNTFSYENN

pLDDT: mean 85.97, std 17.16, range [37.38, 98.62]

InterPro domains:
  IPR002049 Laminin-type EGF domain [PF00053] (8-42)
  IPR002049 Laminin-type EGF domain [PS01248] (27-59)
  IPR002049 Laminin-type EGF domain [cd00055] (7-41)